Protein AF-A0AAW9NVC6-F1 (afdb_monomer_lite)

Structure (mmCIF, N/CA/C/O backbone):
data_AF-A0AAW9NVC6-F1
#
_entry.id   AF-A0AAW9NVC6-F1
#
loop_
_atom_site.group_PDB
_atom_site.id
_atom_site.type_symbol
_atom_site.label_atom_id
_atom_site.label_alt_id
_atom_site.label_comp_id
_atom_site.label_asym_id
_atom_site.label_entity_id
_atom_site.label_seq_id
_atom_site.pdbx_PDB_ins_code
_atom_site.Cartn_x
_atom_site.Cartn_y
_atom_site.Cartn_z
_atom_site.occupancy
_atom_site.B_iso_or_equiv
_atom_site.auth_seq_id
_atom_site.auth_comp_id
_atom_site.auth_asym_id
_atom_site.auth_atom_id
_atom_site.pdbx_PDB_model_num
ATOM 1 N N . MET A 1 1 ? 15.581 9.164 -3.174 1.00 33.41 1 MET A N 1
ATOM 2 C CA . MET A 1 1 ? 16.050 9.606 -1.847 1.00 33.41 1 MET A CA 1
ATOM 3 C C . MET A 1 1 ? 14.878 9.416 -0.900 1.00 33.41 1 MET A C 1
ATOM 5 O O . MET A 1 1 ? 14.109 10.343 -0.682 1.00 33.41 1 MET A O 1
ATOM 9 N N . GLU A 1 2 ? 14.653 8.183 -0.448 1.00 43.09 2 GLU A N 1
ATOM 10 C CA . GLU A 1 2 ? 13.680 7.925 0.613 1.00 43.09 2 GLU A CA 1
ATOM 11 C C . GLU A 1 2 ? 14.182 8.558 1.919 1.00 43.09 2 GLU A C 1
ATOM 13 O O . GLU A 1 2 ? 15.242 8.218 2.444 1.00 43.09 2 GLU A O 1
ATOM 18 N N . MET A 1 3 ? 13.467 9.558 2.433 1.00 49.44 3 MET A N 1
ATOM 19 C CA . MET A 1 3 ? 13.789 10.134 3.736 1.00 49.44 3 MET A CA 1
ATOM 20 C C . MET A 1 3 ? 13.458 9.115 4.828 1.00 49.44 3 MET A C 1
ATOM 22 O O . MET A 1 3 ? 12.331 9.079 5.296 1.00 49.44 3 MET A O 1
ATOM 26 N N . GLY A 1 4 ? 14.440 8.301 5.222 1.00 50.25 4 GLY A N 1
ATOM 27 C CA . GLY A 1 4 ? 14.703 7.859 6.597 1.00 50.25 4 GLY A CA 1
ATOM 28 C C . GLY A 1 4 ? 13.532 7.454 7.503 1.00 50.25 4 GLY A C 1
ATOM 29 O O . GLY A 1 4 ? 13.655 7.613 8.718 1.00 50.25 4 GLY A O 1
ATOM 30 N N . ILE A 1 5 ? 12.410 6.936 6.993 1.00 58.56 5 ILE A N 1
ATOM 31 C CA . ILE A 1 5 ? 11.414 6.303 7.858 1.00 58.56 5 ILE A CA 1
ATOM 32 C C . ILE A 1 5 ? 12.011 4.960 8.250 1.00 58.56 5 ILE A C 1
ATOM 34 O O . ILE A 1 5 ? 12.084 4.035 7.447 1.00 58.56 5 ILE A O 1
ATOM 38 N N . HIS A 1 6 ? 12.476 4.861 9.495 1.00 60.19 6 HIS A N 1
ATOM 39 C CA . HIS A 1 6 ? 12.956 3.595 10.027 1.00 60.19 6 HIS A CA 1
ATOM 40 C C . HIS A 1 6 ? 11.869 2.536 9.804 1.00 60.19 6 HIS A C 1
ATOM 42 O O . HIS A 1 6 ? 10.718 2.744 10.180 1.00 60.19 6 HIS A O 1
ATOM 48 N N . THR A 1 7 ? 12.240 1.396 9.231 1.00 61.03 7 THR A N 1
ATOM 49 C CA . THR A 1 7 ? 11.349 0.297 8.804 1.00 61.03 7 THR A CA 1
ATOM 50 C C . THR A 1 7 ? 10.312 -0.138 9.854 1.00 61.03 7 THR A C 1
ATOM 52 O O . THR A 1 7 ? 9.197 -0.537 9.532 1.00 61.03 7 THR A O 1
ATOM 55 N N . LYS A 1 8 ? 10.620 0.044 11.145 1.00 65.19 8 LYS A N 1
ATOM 56 C CA . LYS A 1 8 ? 9.714 -0.208 12.280 1.00 65.19 8 LYS A CA 1
ATOM 57 C C . LYS A 1 8 ? 8.545 0.781 12.403 1.00 65.19 8 LYS A C 1
ATOM 59 O O . LYS A 1 8 ? 7.529 0.445 13.002 1.00 65.19 8 LYS A O 1
ATOM 64 N N . LEU A 1 9 ? 8.693 1.997 11.885 1.00 72.88 9 LEU A N 1
ATOM 65 C CA . LEU A 1 9 ? 7.705 3.078 11.954 1.00 72.88 9 LEU A CA 1
ATOM 66 C C . LEU A 1 9 ? 6.811 3.142 10.712 1.00 72.88 9 LEU A C 1
ATOM 68 O O . LEU A 1 9 ? 5.733 3.731 10.784 1.00 72.88 9 LEU A O 1
ATOM 72 N N . ILE A 1 10 ? 7.222 2.499 9.614 1.00 76.12 10 ILE A N 1
ATOM 73 C CA . ILE A 1 10 ? 6.479 2.415 8.350 1.00 76.12 10 ILE A CA 1
ATOM 74 C C . ILE A 1 10 ? 5.010 2.001 8.578 1.00 76.12 10 ILE A C 1
ATOM 76 O O . ILE A 1 10 ? 4.119 2.745 8.164 1.00 76.12 10 ILE A O 1
ATOM 80 N N . PRO A 1 11 ? 4.695 0.912 9.314 1.00 76.81 11 PRO A N 1
ATOM 81 C CA . PRO A 1 11 ? 3.303 0.505 9.513 1.00 76.81 11 PRO A CA 1
ATOM 82 C C . PRO A 1 11 ? 2.473 1.524 10.302 1.00 76.81 11 PRO A C 1
ATOM 84 O O . PRO A 1 11 ? 1.283 1.691 10.043 1.00 76.81 11 PRO A O 1
ATOM 87 N N . THR A 1 12 ? 3.080 2.196 11.282 1.00 83.81 12 THR A N 1
ATOM 88 C CA . THR A 1 12 ? 2.404 3.216 12.098 1.00 83.81 12 THR A CA 1
ATOM 89 C C . THR A 1 12 ? 2.115 4.461 11.269 1.00 83.81 12 THR A C 1
ATOM 91 O O . THR A 1 12 ? 1.012 5.003 11.338 1.00 83.81 12 THR A O 1
ATOM 94 N N . PHE A 1 13 ? 3.081 4.878 10.449 1.00 86.88 13 PHE A N 1
ATOM 95 C C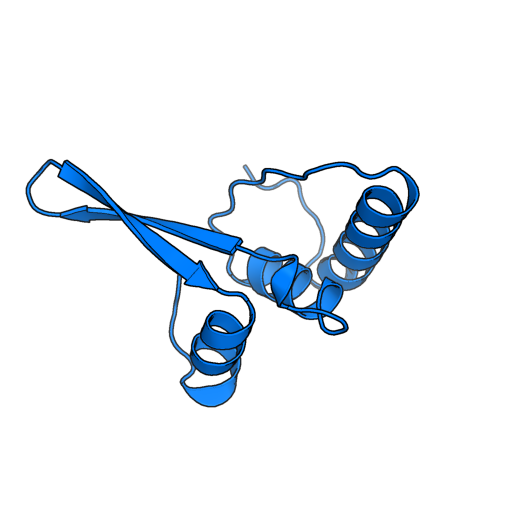A . PHE A 1 13 ? 2.942 6.010 9.544 1.00 86.88 13 PHE A CA 1
ATOM 96 C C . PHE A 1 13 ? 1.829 5.774 8.519 1.00 86.88 13 PHE A C 1
ATOM 98 O O . PHE A 1 13 ? 0.892 6.567 8.455 1.00 86.88 13 PHE A O 1
ATOM 105 N N . PHE A 1 14 ? 1.871 4.657 7.782 1.00 88.69 14 PHE A N 1
ATOM 106 C CA . PHE A 1 14 ? 0.868 4.367 6.753 1.00 88.69 14 PHE A CA 1
ATOM 107 C C . PHE A 1 14 ? -0.534 4.176 7.337 1.00 88.69 14 PHE A C 1
ATOM 109 O O . PHE A 1 14 ? -1.501 4.660 6.758 1.00 88.69 14 PHE A O 1
ATOM 116 N N . ASN A 1 15 ? -0.662 3.577 8.526 1.00 89.00 15 ASN A N 1
ATOM 117 C CA . ASN A 1 15 ? -1.947 3.519 9.227 1.00 89.00 15 ASN A CA 1
ATOM 118 C C . ASN A 1 15 ? -2.496 4.908 9.576 1.00 89.00 15 ASN A C 1
ATOM 120 O O . ASN A 1 15 ? -3.694 5.151 9.432 1.00 89.00 15 ASN A O 1
ATOM 124 N N . GLY A 1 16 ? -1.646 5.813 10.067 1.00 90.75 16 GLY A N 1
ATOM 125 C CA . GLY A 1 16 ? -2.042 7.195 10.339 1.00 90.75 16 GLY A CA 1
ATOM 126 C C . GLY A 1 16 ? -2.462 7.921 9.062 1.00 90.75 16 GLY A C 1
ATOM 127 O O . GLY A 1 16 ? -3.519 8.546 9.026 1.00 90.75 16 GLY A O 1
ATOM 128 N N . LEU A 1 17 ? -1.672 7.764 8.001 1.00 90.69 17 LEU A N 1
ATOM 129 C CA . LEU A 1 17 ? -1.916 8.373 6.700 1.00 90.69 17 LEU A CA 1
ATOM 130 C C . LEU A 1 17 ? -3.251 7.918 6.096 1.00 90.69 17 LEU A C 1
ATOM 132 O O . LEU A 1 17 ? -4.083 8.760 5.774 1.00 90.69 17 LEU A O 1
ATOM 136 N N . VAL A 1 18 ? -3.504 6.605 6.028 1.00 91.38 18 VAL A N 1
ATOM 137 C CA . VAL A 1 18 ? -4.765 6.049 5.501 1.00 91.38 18 VAL A CA 1
ATOM 138 C C . VAL A 1 18 ? -5.965 6.516 6.326 1.00 91.38 18 VAL A C 1
ATOM 140 O O . VAL A 1 18 ? -6.996 6.875 5.762 1.00 91.38 18 VAL A O 1
ATOM 143 N N . LYS A 1 19 ? -5.843 6.586 7.659 1.00 92.38 19 LYS A N 1
ATOM 144 C CA . LYS A 1 19 ? -6.919 7.113 8.516 1.00 92.38 19 LYS A CA 1
ATOM 145 C C . LYS A 1 19 ? -7.267 8.560 8.183 1.00 92.38 19 LYS A C 1
ATOM 147 O O . LYS A 1 19 ? -8.447 8.872 8.067 1.00 92.38 19 LYS A O 1
ATOM 152 N N . VAL A 1 20 ? -6.263 9.422 8.020 1.00 94.25 20 VAL A N 1
ATOM 153 C CA . VAL A 1 20 ? -6.472 10.822 7.622 1.00 94.25 20 VAL A CA 1
ATOM 154 C C . VAL A 1 20 ? -7.108 10.879 6.234 1.00 94.25 20 VAL A C 1
ATOM 156 O O . VAL A 1 20 ? -8.103 11.578 6.055 1.00 94.25 20 VAL A O 1
ATOM 159 N N . CYS A 1 21 ? -6.610 10.098 5.273 1.00 93.75 21 CYS A N 1
ATOM 160 C CA . CYS A 1 21 ? -7.188 10.049 3.932 1.00 93.75 21 CYS A CA 1
ATOM 161 C C . CYS A 1 21 ? -8.671 9.663 3.954 1.00 93.75 21 CYS A C 1
ATOM 163 O O . CYS A 1 21 ? -9.488 10.353 3.350 1.00 93.75 21 CYS A O 1
ATOM 165 N N . ASN A 1 22 ? -9.033 8.637 4.724 1.00 92.12 22 ASN A N 1
ATOM 166 C CA . ASN A 1 22 ? -10.417 8.187 4.850 1.00 92.12 22 ASN A CA 1
ATOM 167 C C . ASN A 1 22 ? -11.297 9.198 5.598 1.00 92.12 22 ASN A C 1
ATOM 169 O O . ASN A 1 22 ? -12.435 9.430 5.203 1.00 92.12 22 ASN A O 1
ATOM 173 N N . GLN A 1 23 ? -10.776 9.837 6.649 1.00 95.81 23 GLN A N 1
ATOM 174 C CA . GLN A 1 23 ? -11.521 10.833 7.424 1.00 95.81 23 GLN A CA 1
ATOM 175 C C . GLN A 1 23 ? -11.855 12.087 6.604 1.00 95.81 23 GLN A C 1
ATOM 177 O O . GLN A 1 23 ? -12.928 12.661 6.776 1.00 95.81 23 GLN A O 1
ATOM 182 N N . TYR A 1 24 ? -10.943 12.513 5.730 1.00 96.31 24 TYR A N 1
ATOM 183 C CA . TYR A 1 24 ? -11.081 13.745 4.950 1.00 96.31 24 TYR A CA 1
ATOM 184 C C . TYR A 1 24 ? -11.424 13.504 3.472 1.00 96.31 24 TYR A C 1
ATOM 186 O O . TYR A 1 24 ? -11.423 14.454 2.693 1.00 96.31 24 TYR A O 1
ATOM 194 N N . ASN A 1 25 ? -11.734 12.260 3.085 1.00 93.31 25 ASN A N 1
ATOM 195 C CA . ASN A 1 25 ? -12.040 11.861 1.707 1.00 93.31 25 ASN A CA 1
ATOM 196 C C . ASN A 1 25 ? -10.953 12.294 0.696 1.00 93.31 25 ASN A C 1
ATOM 198 O O . ASN A 1 25 ? -11.237 12.874 -0.352 1.00 93.31 25 ASN A O 1
ATOM 202 N N . ILE A 1 26 ? -9.688 12.050 1.046 1.00 94.94 26 ILE A N 1
ATOM 203 C CA . ILE A 1 26 ? -8.517 12.411 0.240 1.00 94.94 26 ILE A CA 1
ATOM 204 C C . ILE A 1 26 ? -8.062 11.199 -0.572 1.00 94.94 26 ILE A C 1
ATOM 206 O O . ILE A 1 26 ? -7.802 10.134 -0.015 1.00 94.94 26 ILE A O 1
ATOM 210 N N . GLN A 1 27 ? -7.856 11.395 -1.876 1.00 93.62 27 GLN A N 1
ATOM 211 C CA . GLN A 1 27 ? -7.187 10.418 -2.731 1.00 93.62 27 GLN A CA 1
ATOM 212 C C . GLN A 1 27 ? -5.665 10.611 -2.674 1.00 93.62 27 GLN A C 1
ATOM 214 O O . GLN A 1 27 ? -5.146 11.657 -3.065 1.00 93.62 27 GLN A O 1
ATOM 219 N N . LEU A 1 28 ? -4.945 9.597 -2.188 1.00 90.56 28 LEU A N 1
ATOM 220 C CA . LEU A 1 28 ? -3.485 9.598 -2.118 1.00 90.56 28 LEU A CA 1
ATOM 221 C C . LEU A 1 28 ? -2.885 8.966 -3.377 1.00 90.56 28 LEU A C 1
ATOM 223 O O . LEU A 1 28 ? -3.162 7.811 -3.690 1.00 90.56 28 LEU A O 1
ATOM 227 N N . PHE A 1 29 ? -1.994 9.700 -4.039 1.00 91.12 29 PHE A N 1
ATOM 228 C CA . PHE A 1 29 ? -1.108 9.160 -5.066 1.00 91.12 29 PHE A CA 1
ATOM 229 C C . PHE A 1 29 ? 0.322 9.184 -4.539 1.00 91.12 29 PHE A C 1
ATOM 231 O O . PHE A 1 29 ? 0.811 10.229 -4.112 1.00 91.12 29 PHE A O 1
ATOM 238 N N . ALA A 1 30 ? 0.988 8.035 -4.570 1.00 87.69 30 ALA A N 1
ATOM 239 C CA . ALA A 1 30 ? 2.363 7.892 -4.121 1.00 87.69 30 ALA A CA 1
ATOM 240 C C . ALA A 1 30 ? 3.148 7.036 -5.115 1.00 87.69 30 ALA A C 1
ATOM 242 O O . ALA A 1 30 ? 2.612 6.107 -5.718 1.00 87.69 30 ALA A O 1
ATOM 243 N N . THR A 1 31 ? 4.428 7.353 -5.273 1.00 86.62 31 THR A N 1
ATOM 244 C CA . THR A 1 31 ? 5.378 6.551 -6.043 1.00 86.62 31 THR A CA 1
ATOM 245 C C . THR A 1 31 ? 6.425 6.013 -5.090 1.00 86.62 31 THR A C 1
ATOM 247 O O . THR A 1 31 ? 7.032 6.787 -4.350 1.00 86.62 31 THR A O 1
ATOM 250 N N . THR A 1 32 ? 6.658 4.710 -5.132 1.00 84.50 32 THR A N 1
ATOM 251 C CA . THR A 1 32 ? 7.658 4.038 -4.309 1.00 84.50 32 THR A CA 1
ATOM 252 C C . THR A 1 32 ? 8.460 3.067 -5.170 1.00 84.50 32 THR A C 1
ATOM 254 O O . THR A 1 32 ? 7.970 2.565 -6.181 1.00 84.50 32 THR A O 1
ATOM 257 N N . HIS A 1 33 ? 9.706 2.842 -4.769 1.00 81.44 33 HIS A N 1
ATOM 258 C CA . HIS A 1 33 ? 10.547 1.746 -5.248 1.00 81.44 33 HIS A CA 1
ATOM 259 C C . HIS A 1 33 ? 10.884 0.761 -4.113 1.00 81.44 33 HIS A C 1
ATOM 261 O O . HIS A 1 33 ? 11.606 -0.206 -4.339 1.00 81.44 33 HIS A 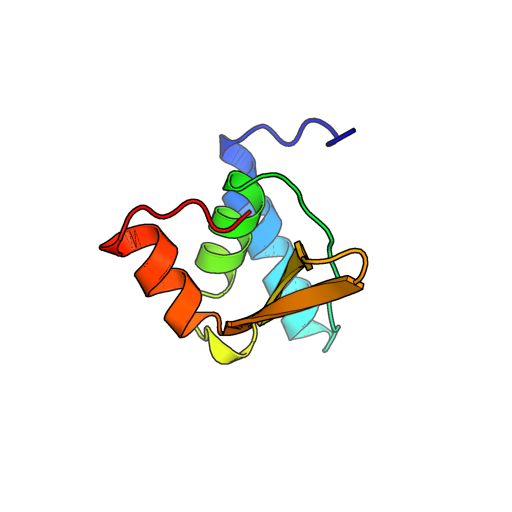O 1
ATOM 267 N N . SER A 1 34 ? 10.377 1.013 -2.900 1.00 82.50 34 SER A N 1
ATOM 268 C CA . SER A 1 34 ? 10.571 0.170 -1.731 1.00 82.50 34 SER A CA 1
ATOM 269 C C . SER A 1 34 ? 9.372 -0.740 -1.542 1.00 82.50 34 SER A C 1
ATOM 271 O O . SER A 1 34 ? 8.226 -0.315 -1.364 1.00 82.50 34 SER A O 1
ATOM 273 N N . LEU A 1 35 ? 9.668 -2.028 -1.492 1.00 80.81 35 LEU A N 1
ATOM 274 C CA . LEU A 1 35 ? 8.677 -3.030 -1.156 1.00 80.81 35 LEU A CA 1
ATOM 275 C C . LEU A 1 35 ? 8.164 -2.877 0.282 1.00 80.81 35 LEU A C 1
ATOM 277 O O . LEU A 1 35 ? 7.014 -3.209 0.546 1.00 80.81 35 LEU A O 1
ATOM 281 N N . GLU A 1 36 ? 8.967 -2.326 1.196 1.00 80.81 36 GLU A N 1
ATOM 282 C CA . GLU A 1 36 ? 8.563 -2.123 2.593 1.00 80.81 36 GLU A CA 1
ATOM 283 C C . GLU A 1 36 ? 7.451 -1.074 2.719 1.00 80.81 36 GLU A C 1
ATOM 285 O O . GLU A 1 36 ? 6.550 -1.199 3.550 1.00 80.81 36 GLU A O 1
ATOM 290 N N . GLU A 1 37 ? 7.480 -0.046 1.870 1.00 84.06 37 GLU A N 1
ATOM 291 C CA . GLU A 1 37 ? 6.440 0.983 1.806 1.00 84.06 37 GLU A CA 1
ATOM 292 C C . GLU A 1 37 ? 5.140 0.409 1.230 1.00 84.06 37 GLU A C 1
ATOM 294 O O . GLU A 1 37 ? 4.055 0.673 1.754 1.00 84.06 37 GLU A O 1
ATOM 299 N N . LEU A 1 38 ? 5.253 -0.446 0.209 1.00 86.25 38 LEU A N 1
ATOM 300 C CA . LEU A 1 38 ? 4.125 -1.182 -0.359 1.00 86.25 38 LEU A CA 1
ATOM 301 C C . LEU A 1 38 ? 3.507 -2.150 0.663 1.00 86.25 38 LEU A C 1
ATOM 303 O O . LEU A 1 38 ? 2.285 -2.172 0.813 1.00 86.25 38 LEU A O 1
ATOM 307 N N . ASP A 1 39 ? 4.329 -2.879 1.422 1.00 85.00 39 ASP A N 1
ATOM 308 C CA . ASP A 1 39 ? 3.887 -3.744 2.522 1.00 85.00 39 ASP A CA 1
ATOM 309 C C . ASP A 1 39 ? 3.195 -2.924 3.630 1.00 85.00 39 ASP A C 1
ATOM 311 O O . ASP A 1 39 ? 2.159 -3.324 4.168 1.00 85.00 39 ASP A O 1
ATOM 315 N N . GLY A 1 40 ? 3.722 -1.734 3.939 1.00 87.56 40 GLY A N 1
ATOM 316 C CA . GLY A 1 40 ? 3.120 -0.780 4.870 1.00 87.56 40 GLY A CA 1
ATOM 317 C C . GLY A 1 40 ? 1.736 -0.294 4.427 1.00 87.56 40 GLY A C 1
ATOM 318 O O . GLY A 1 40 ? 0.801 -0.301 5.232 1.00 87.56 40 GLY A O 1
ATOM 319 N N . MET A 1 41 ? 1.583 0.083 3.154 1.00 88.94 41 MET A N 1
ATOM 320 C CA . MET A 1 41 ? 0.298 0.492 2.571 1.00 88.94 41 MET A CA 1
ATOM 321 C C . MET A 1 41 ? -0.710 -0.657 2.516 1.00 88.94 41 MET A C 1
ATOM 323 O O . MET A 1 41 ? -1.879 -0.477 2.863 1.00 88.94 41 MET A O 1
ATOM 327 N N . LEU A 1 42 ? -0.265 -1.845 2.111 1.00 88.94 42 LEU A N 1
ATOM 328 C CA . LEU A 1 42 ? -1.107 -3.033 2.045 1.00 88.94 42 LEU A CA 1
ATOM 329 C C . LEU A 1 42 ? -1.626 -3.411 3.437 1.00 88.94 42 LEU A C 1
ATOM 331 O O . LEU A 1 42 ? -2.811 -3.687 3.606 1.00 88.94 42 LEU A O 1
ATOM 335 N N . LYS A 1 43 ? -0.770 -3.342 4.460 1.00 88.31 43 LYS A N 1
ATOM 336 C CA . LYS A 1 43 ? -1.189 -3.543 5.849 1.00 88.31 43 LYS A CA 1
ATOM 337 C C . LYS A 1 43 ? -2.152 -2.452 6.321 1.00 88.31 43 LYS A C 1
ATOM 339 O O . LYS A 1 43 ? -3.169 -2.762 6.924 1.00 88.31 43 LYS A O 1
ATOM 344 N N . ALA A 1 44 ? -1.879 -1.184 6.020 1.00 89.62 44 ALA A N 1
ATOM 345 C CA . ALA A 1 44 ? -2.748 -0.078 6.429 1.00 89.62 44 ALA A CA 1
ATOM 346 C C . ALA A 1 44 ? -4.151 -0.119 5.790 1.00 89.62 44 ALA A C 1
ATOM 348 O O . ALA A 1 44 ? -5.097 0.455 6.330 1.00 89.62 44 ALA A O 1
ATOM 349 N N . THR A 1 45 ? -4.291 -0.820 4.664 1.00 90.25 45 THR A N 1
ATOM 350 C CA . THR A 1 45 ? -5.552 -1.015 3.935 1.00 90.25 45 THR A CA 1
ATOM 351 C C . THR A 1 45 ? -6.178 -2.395 4.167 1.00 90.25 45 THR A C 1
ATOM 353 O O . THR A 1 45 ? -7.160 -2.732 3.516 1.00 90.25 45 THR A O 1
ATOM 356 N N . GLU A 1 46 ? -5.695 -3.174 5.146 1.00 88.69 46 GLU A N 1
ATOM 357 C CA . GLU A 1 46 ? -6.142 -4.557 5.410 1.00 88.69 46 GLU A CA 1
ATOM 358 C C . GLU A 1 46 ? -7.653 -4.721 5.633 1.00 88.69 46 GLU A C 1
ATOM 360 O O . GLU A 1 46 ? -8.208 -5.792 5.403 1.00 88.69 46 GLU A O 1
ATOM 365 N N . ARG A 1 47 ? -8.324 -3.655 6.083 1.00 87.75 47 ARG A N 1
ATOM 366 C CA . ARG A 1 47 ? -9.772 -3.648 6.332 1.00 87.75 47 ARG A CA 1
ATOM 367 C C . ARG A 1 47 ? -10.602 -3.588 5.054 1.00 87.75 47 ARG A C 1
ATOM 369 O O . ARG A 1 47 ? -11.750 -4.012 5.079 1.00 87.75 47 ARG A O 1
ATOM 376 N N . ASP A 1 48 ? -10.041 -3.027 3.989 1.00 89.75 48 ASP A N 1
ATOM 377 C CA . ASP A 1 48 ? -10.682 -2.917 2.685 1.00 89.75 48 ASP A CA 1
ATOM 378 C C . ASP A 1 48 ? -9.606 -2.746 1.607 1.00 89.75 48 ASP A C 1
ATOM 380 O O . ASP A 1 48 ? -9.093 -1.653 1.385 1.00 89.75 48 ASP A O 1
ATOM 384 N N . TYR A 1 49 ? -9.231 -3.827 0.930 1.00 89.38 49 TYR A N 1
ATOM 385 C CA . TYR A 1 49 ? -8.198 -3.761 -0.107 1.00 89.38 49 TYR A CA 1
ATOM 386 C C . TYR A 1 49 ? -8.667 -3.064 -1.391 1.00 89.38 49 TYR A C 1
ATOM 388 O O . TYR A 1 49 ? -7.835 -2.747 -2.242 1.00 89.38 49 TYR A O 1
ATOM 396 N N . SER A 1 50 ? -9.973 -2.815 -1.542 1.00 88.94 50 SER A N 1
ATOM 397 C CA . SER A 1 50 ? -10.530 -2.130 -2.712 1.00 88.94 50 SER A CA 1
ATOM 398 C C . SER A 1 50 ? -10.087 -0.664 -2.791 1.00 88.94 50 SER A C 1
ATOM 400 O O . SER A 1 50 ? -9.953 -0.117 -3.885 1.00 88.94 50 SER A O 1
ATOM 402 N N . GLN A 1 51 ? -9.743 -0.061 -1.646 1.00 89.50 51 GLN A N 1
ATOM 403 C CA . GLN A 1 51 ? -9.182 1.289 -1.563 1.00 89.50 51 GLN A CA 1
ATOM 404 C C . GLN A 1 51 ? -7.730 1.400 -2.078 1.00 89.50 51 GLN A C 1
ATOM 406 O O . GLN A 1 51 ? -7.195 2.506 -2.161 1.00 89.50 51 GLN A O 1
ATOM 411 N N . LEU A 1 52 ? -7.072 0.280 -2.413 1.00 91.38 52 LEU A N 1
ATOM 412 C CA . LEU A 1 52 ? -5.682 0.244 -2.869 1.00 91.38 52 LEU A CA 1
ATOM 413 C C . LEU A 1 52 ? -5.569 -0.249 -4.317 1.00 91.38 52 LEU A C 1
ATOM 415 O O . LEU A 1 52 ? -5.974 -1.360 -4.662 1.00 91.38 52 LEU A O 1
ATOM 419 N N . SER A 1 53 ? -4.930 0.563 -5.157 1.00 91.31 53 SER A N 1
ATOM 420 C CA . SER A 1 53 ? -4.534 0.206 -6.523 1.00 91.31 53 SER A CA 1
ATOM 421 C C . SER A 1 53 ? -3.047 0.479 -6.710 1.00 91.31 53 SER A C 1
ATOM 423 O O . SER A 1 53 ? -2.572 1.566 -6.382 1.00 91.31 53 SER A O 1
ATOM 425 N N . VAL A 1 54 ? -2.311 -0.496 -7.243 1.00 90.56 54 VAL A N 1
ATOM 426 C CA . VAL A 1 54 ? -0.863 -0.395 -7.464 1.00 90.56 54 VAL A CA 1
ATOM 427 C C . VAL A 1 54 ? -0.551 -0.564 -8.940 1.00 90.56 54 VAL A C 1
ATOM 429 O O . VAL A 1 54 ? -1.041 -1.479 -9.598 1.00 90.56 54 VAL A O 1
ATOM 432 N N . TYR A 1 55 ? 0.302 0.314 -9.456 1.00 88.50 55 TYR A N 1
ATOM 433 C CA . TYR A 1 55 ? 0.756 0.282 -10.837 1.00 88.50 55 TYR A CA 1
ATOM 434 C C . TYR A 1 55 ? 2.268 0.112 -10.849 1.00 88.50 55 TYR A C 1
ATOM 436 O O . TYR A 1 55 ? 2.994 1.006 -10.418 1.00 88.50 55 TYR A O 1
ATOM 444 N N . ARG A 1 56 ? 2.745 -1.024 -11.362 1.00 85.81 56 ARG A N 1
ATOM 445 C CA . ARG A 1 56 ? 4.168 -1.201 -11.654 1.00 85.81 56 ARG A CA 1
ATOM 446 C C . ARG A 1 56 ? 4.452 -0.645 -13.038 1.00 85.81 56 ARG A C 1
ATOM 448 O O . ARG A 1 56 ? 3.822 -1.044 -14.017 1.00 85.81 56 ARG A O 1
ATOM 455 N N . LEU A 1 57 ? 5.393 0.286 -13.116 1.00 82.81 57 LEU A N 1
ATOM 456 C CA . LEU A 1 57 ? 5.840 0.851 -14.380 1.00 82.81 57 LEU A CA 1
ATOM 457 C C . LEU A 1 57 ? 6.952 -0.033 -14.943 1.00 82.81 57 LEU A C 1
ATOM 459 O O . LEU A 1 57 ? 8.094 0.054 -14.505 1.00 82.81 57 LEU A O 1
ATOM 463 N N . GLU A 1 58 ? 6.617 -0.881 -15.912 1.00 77.56 58 GLU A N 1
ATOM 464 C CA . GLU A 1 58 ? 7.595 -1.703 -16.628 1.00 77.56 58 GLU A CA 1
ATOM 465 C C . GLU A 1 58 ? 7.871 -1.087 -18.002 1.00 77.56 58 GLU A C 1
ATOM 467 O O . GLU A 1 58 ? 6.969 -0.575 -18.674 1.00 77.56 58 GLU A O 1
ATOM 472 N N . THR A 1 59 ? 9.132 -1.130 -18.431 1.00 69.44 59 THR A N 1
ATOM 473 C CA . THR A 1 59 ? 9.493 -0.780 -19.808 1.00 69.44 59 THR A CA 1
ATOM 474 C C . THR A 1 59 ? 9.596 -2.078 -20.595 1.00 69.44 59 THR A C 1
ATOM 476 O O . THR A 1 59 ? 10.500 -2.872 -20.350 1.00 69.44 59 THR A O 1
ATOM 479 N N . ALA A 1 60 ? 8.665 -2.309 -21.518 1.00 60.94 60 ALA A N 1
ATOM 480 C CA . ALA A 1 60 ? 8.682 -3.459 -22.417 1.00 60.94 60 ALA A CA 1
ATOM 481 C C . ALA A 1 60 ? 8.665 -2.952 -23.865 1.00 60.94 60 ALA A C 1
ATOM 483 O O . ALA A 1 60 ? 7.765 -2.205 -24.245 1.00 60.94 60 ALA A O 1
ATOM 484 N N . ASN A 1 61 ? 9.656 -3.350 -24.670 1.00 62.59 61 ASN A N 1
ATOM 485 C CA . ASN A 1 61 ? 9.813 -2.936 -26.074 1.00 62.59 61 ASN A CA 1
ATOM 486 C C . ASN A 1 61 ? 9.764 -1.408 -26.288 1.00 62.59 61 ASN A C 1
ATOM 488 O O . ASN A 1 61 ? 8.976 -0.925 -27.099 1.00 62.59 61 ASN A O 1
ATOM 492 N N . ASP A 1 62 ? 10.572 -0.646 -25.541 1.00 64.81 62 ASP A N 1
ATOM 493 C CA . ASP A 1 62 ? 10.652 0.829 -25.619 1.00 64.81 62 ASP A CA 1
ATOM 494 C C . ASP A 1 62 ? 9.343 1.579 -25.279 1.00 64.81 62 ASP A C 1
ATOM 496 O O . ASP A 1 62 ? 9.266 2.804 -25.349 1.00 64.81 62 ASP A O 1
ATOM 500 N N . GLN A 1 63 ? 8.305 0.857 -24.841 1.00 62.62 63 GLN A N 1
ATOM 501 C CA . GLN A 1 63 ? 7.024 1.412 -24.421 1.00 62.62 63 GLN A CA 1
ATOM 502 C C . GLN A 1 63 ? 6.824 1.181 -22.921 1.00 62.62 63 GLN A C 1
ATOM 504 O O . GLN A 1 63 ? 6.992 0.074 -22.403 1.00 62.62 63 GLN A O 1
ATOM 509 N N . LYS A 1 64 ? 6.453 2.244 -22.198 1.00 67.38 64 LYS A N 1
ATOM 510 C CA . LYS A 1 64 ? 6.075 2.153 -20.782 1.00 67.38 64 LYS A CA 1
ATOM 511 C C . LYS A 1 64 ? 4.677 1.551 -20.695 1.00 67.38 64 LYS A C 1
ATOM 513 O O . LYS A 1 64 ? 3.699 2.245 -20.966 1.00 67.38 64 LYS A O 1
ATOM 518 N N . GLN A 1 65 ? 4.582 0.275 -20.331 1.00 73.94 65 GLN A N 1
ATOM 519 C CA . GLN A 1 65 ? 3.300 -0.393 -20.120 1.00 73.94 65 GLN A CA 1
ATOM 520 C C . GLN A 1 65 ? 3.072 -0.580 -18.616 1.00 73.94 65 GLN A C 1
ATOM 522 O O . GLN A 1 65 ? 3.820 -1.318 -17.971 1.00 73.94 65 GLN A O 1
ATOM 527 N N . PRO A 1 66 ? 2.073 0.098 -18.023 1.00 80.44 66 PRO A N 1
ATOM 528 C CA . PRO A 1 66 ? 1.783 -0.057 -16.609 1.00 80.44 66 PRO A CA 1
ATOM 529 C C . PRO A 1 66 ? 1.099 -1.403 -16.359 1.00 80.44 66 PRO A C 1
ATOM 531 O O . PRO A 1 66 ? 0.073 -1.722 -16.963 1.00 80.44 66 PRO A O 1
ATOM 534 N N . LYS A 1 67 ? 1.630 -2.177 -15.415 1.00 84.38 67 LYS A N 1
ATOM 535 C CA . LYS A 1 67 ? 0.978 -3.381 -14.907 1.00 84.38 67 LYS A CA 1
ATOM 536 C C . LYS A 1 67 ? 0.165 -3.028 -13.670 1.00 84.38 67 LYS A C 1
ATOM 538 O O . LYS A 1 67 ? 0.718 -2.591 -12.663 1.00 84.38 67 LYS A O 1
ATOM 543 N N . HIS A 1 68 ? -1.149 -3.205 -13.758 1.00 87.88 68 HIS A N 1
ATOM 544 C CA . HIS A 1 68 ? -2.077 -2.886 -12.677 1.00 87.88 68 HIS A CA 1
ATOM 545 C C . HIS A 1 68 ? -2.315 -4.088 -11.751 1.00 87.88 68 HIS A C 1
ATOM 547 O O . HIS A 1 68 ? -2.583 -5.205 -12.204 1.00 87.88 68 HIS A O 1
ATOM 553 N N . PHE A 1 69 ? -2.265 -3.831 -10.447 1.00 87.25 69 PHE A N 1
ATOM 554 C CA . PHE A 1 69 ? -2.542 -4.771 -9.373 1.00 87.25 69 PHE A CA 1
ATOM 555 C C . PHE A 1 69 ? -3.591 -4.184 -8.423 1.00 87.25 69 PHE A C 1
ATOM 557 O O . PHE A 1 69 ? -3.390 -3.123 -7.834 1.00 87.25 69 PHE A O 1
ATOM 564 N N . LEU A 1 70 ? -4.695 -4.911 -8.243 1.00 87.19 70 LEU A N 1
ATOM 565 C CA . LEU A 1 70 ? -5.669 -4.643 -7.183 1.00 87.19 70 LEU A CA 1
ATOM 566 C C . LEU A 1 70 ? -5.091 -5.067 -5.828 1.00 87.19 70 LEU A C 1
ATOM 568 O O . LEU A 1 70 ? -4.358 -6.059 -5.777 1.00 87.19 70 LEU A O 1
ATOM 572 N N . GLY A 1 71 ? -5.460 -4.384 -4.741 1.00 83.81 71 GLY A N 1
ATOM 573 C CA . GLY A 1 71 ? -4.967 -4.691 -3.392 1.00 83.81 71 GLY A CA 1
ATOM 574 C C . GLY A 1 71 ? -5.134 -6.162 -2.985 1.00 83.81 71 GLY A C 1
ATOM 575 O O . GLY A 1 71 ? -4.205 -6.766 -2.45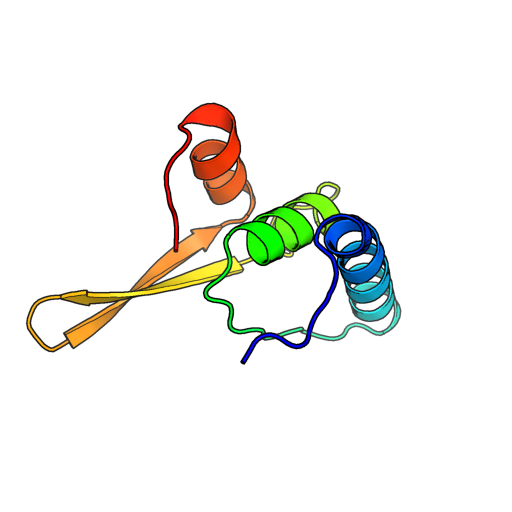3 1.00 83.81 71 GLY A O 1
ATOM 576 N N . GLU A 1 72 ? -6.264 -6.789 -3.327 1.00 83.38 72 GLU A N 1
ATOM 577 C CA . GLU A 1 72 ? -6.510 -8.213 -3.043 1.00 83.38 72 GLU A CA 1
ATOM 578 C C . GLU A 1 72 ? -5.519 -9.127 -3.772 1.00 83.38 72 GLU A C 1
ATOM 580 O O . GLU A 1 72 ? -4.941 -10.040 -3.186 1.00 83.38 72 GLU A O 1
ATOM 585 N N . LYS A 1 73 ? -5.269 -8.851 -5.056 1.00 83.25 73 LYS A N 1
ATOM 586 C CA . LYS A 1 73 ? -4.314 -9.614 -5.866 1.00 83.25 73 LYS A CA 1
ATOM 587 C C . LYS A 1 73 ? -2.880 -9.370 -5.400 1.00 83.25 73 LYS A C 1
ATOM 589 O O . LYS A 1 73 ? -2.063 -10.286 -5.425 1.00 83.25 73 LYS A O 1
ATOM 594 N N . LEU A 1 74 ? -2.582 -8.150 -4.961 1.00 82.44 74 LEU A N 1
ATOM 595 C CA . LEU A 1 74 ? -1.284 -7.775 -4.419 1.00 82.44 74 LEU A CA 1
ATOM 596 C C . LEU A 1 74 ? -0.977 -8.536 -3.125 1.00 82.44 74 LEU A C 1
ATOM 598 O O . LEU A 1 74 ? 0.135 -9.032 -2.976 1.00 82.44 74 LEU A O 1
ATOM 602 N N . LYS A 1 75 ? -1.971 -8.718 -2.245 1.00 81.00 75 LYS A N 1
ATOM 603 C CA . LYS A 1 75 ? -1.851 -9.554 -1.043 1.00 81.00 75 LYS A CA 1
ATOM 604 C C . LYS A 1 75 ? -1.415 -10.978 -1.379 1.00 81.00 75 LYS A C 1
ATOM 606 O O . LYS A 1 75 ? -0.461 -11.468 -0.783 1.00 81.00 75 LYS A O 1
ATOM 611 N N . VAL A 1 76 ? -2.076 -11.613 -2.347 1.00 78.12 76 VAL A N 1
ATOM 612 C CA . VAL A 1 76 ? -1.744 -12.980 -2.785 1.00 78.12 76 VAL A CA 1
ATOM 613 C C . VAL A 1 76 ? -0.319 -13.029 -3.345 1.00 78.12 76 VAL A C 1
ATOM 615 O O . VAL A 1 76 ? 0.497 -13.853 -2.940 1.00 78.12 76 VAL A O 1
ATOM 618 N N . LEU A 1 77 ? 0.020 -12.101 -4.245 1.00 76.06 77 LEU A N 1
ATOM 619 C CA . LEU A 1 77 ? 1.345 -12.047 -4.871 1.00 76.06 77 LEU A CA 1
ATOM 620 C C . LEU A 1 77 ? 2.467 -11.847 -3.847 1.00 76.06 77 LEU A C 1
ATOM 622 O O . LEU A 1 77 ? 3.523 -12.469 -3.962 1.00 76.06 77 LEU A O 1
ATOM 626 N N . ARG A 1 78 ? 2.230 -11.001 -2.843 1.00 74.81 78 ARG A N 1
ATOM 627 C CA . ARG A 1 78 ? 3.246 -10.601 -1.875 1.00 74.81 78 ARG A CA 1
ATOM 628 C C . ARG A 1 78 ? 3.386 -11.578 -0.712 1.00 74.81 78 ARG A C 1
ATOM 630 O O . ARG A 1 78 ? 4.501 -11.969 -0.388 1.00 74.81 78 ARG A O 1
ATOM 637 N N . TYR A 1 79 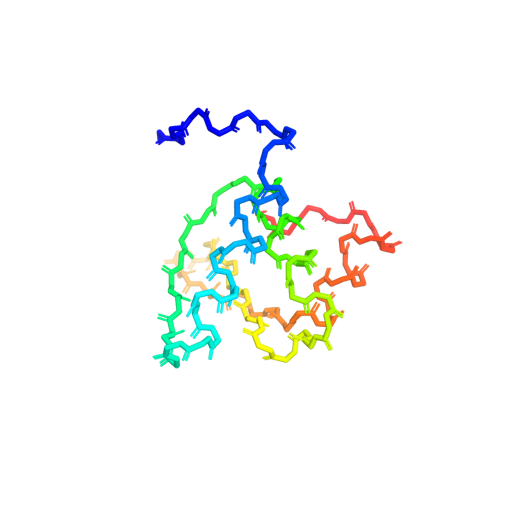? 2.274 -11.993 -0.107 1.00 67.88 79 TYR A N 1
ATOM 638 C CA . TYR A 1 79 ? 2.292 -12.831 1.096 1.00 67.88 79 TYR A CA 1
ATOM 639 C C . TYR A 1 79 ? 2.205 -14.330 0.813 1.00 67.88 79 TYR A C 1
ATOM 641 O O . TYR A 1 79 ? 2.711 -15.108 1.616 1.00 67.88 79 TYR A O 1
ATOM 649 N N . GLU A 1 80 ? 1.591 -14.751 -0.296 1.00 61.84 80 GLU A N 1
ATOM 650 C CA . GLU A 1 80 ? 1.399 -16.181 -0.593 1.00 61.84 80 GLU A CA 1
ATOM 651 C C . GLU A 1 80 ? 2.397 -16.702 -1.628 1.00 61.84 80 GLU A C 1
ATOM 653 O O . GLU A 1 80 ? 2.821 -17.852 -1.552 1.00 61.84 80 GLU A O 1
ATOM 658 N N . LEU A 1 81 ? 2.810 -15.856 -2.576 1.00 65.12 81 LEU A N 1
ATOM 659 C CA . LEU A 1 81 ? 3.726 -16.243 -3.655 1.00 65.12 81 LEU A CA 1
ATOM 660 C C . LEU A 1 81 ? 5.152 -15.708 -3.474 1.00 65.12 81 LEU A C 1
ATOM 662 O O . LEU A 1 81 ? 6.037 -16.098 -4.235 1.00 65.12 81 LEU A O 1
ATOM 666 N N . GLY A 1 82 ? 5.379 -14.825 -2.494 1.00 60.78 82 GLY A N 1
ATOM 667 C CA . GLY A 1 82 ? 6.690 -14.234 -2.213 1.00 60.78 82 GLY A CA 1
ATOM 668 C C . GLY A 1 82 ? 7.292 -13.473 -3.399 1.00 60.78 82 GLY A C 1
ATOM 669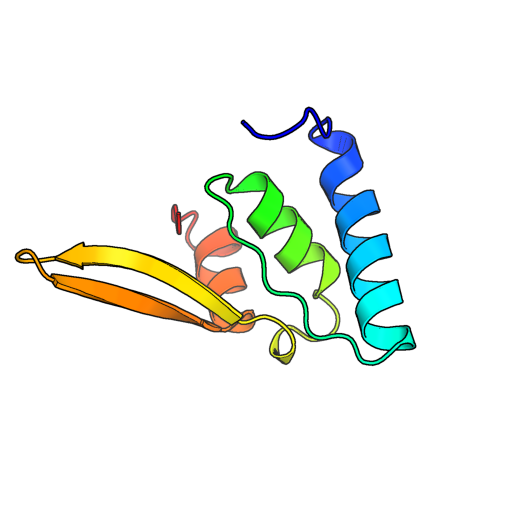 O O . GLY A 1 82 ? 8.511 -13.388 -3.505 1.00 60.78 82 GLY A O 1
ATOM 670 N N . GLN A 1 83 ? 6.464 -12.970 -4.323 1.00 60.78 83 GLN A N 1
ATOM 671 C CA . GLN A 1 83 ? 6.954 -12.291 -5.520 1.00 60.78 83 GLN A CA 1
ATOM 672 C C . GLN A 1 83 ? 7.371 -10.846 -5.230 1.00 60.78 83 GLN A C 1
ATOM 674 O O . GLN A 1 83 ? 6.700 -10.100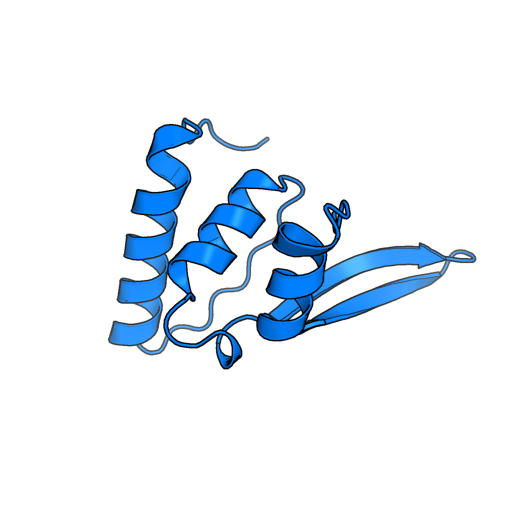 -4.505 1.00 60.78 83 GLN A O 1
ATOM 679 N N . ASP A 1 84 ? 8.456 -10.429 -5.880 1.00 59.47 84 ASP A N 1
ATOM 680 C CA . ASP A 1 84 ? 8.853 -9.030 -5.975 1.00 59.47 84 ASP A CA 1
ATOM 681 C C . ASP A 1 84 ? 7.996 -8.317 -7.029 1.00 59.47 84 ASP A C 1
ATOM 683 O O . ASP A 1 84 ? 8.007 -8.634 -8.223 1.00 59.47 84 ASP A O 1
ATOM 687 N N . VAL A 1 85 ? 7.168 -7.388 -6.543 1.00 59.16 85 VAL A N 1
ATOM 688 C CA . VAL A 1 85 ? 6.160 -6.656 -7.333 1.00 59.16 85 VAL A CA 1
ATOM 689 C C . VAL A 1 85 ? 6.588 -5.208 -7.611 1.00 59.16 85 VAL A C 1
ATOM 691 O O . VAL A 1 85 ? 5.813 -4.458 -8.200 1.00 59.16 85 VAL A O 1
ATOM 694 N N . CYS A 1 86 ? 7.804 -4.826 -7.212 1.00 55.88 86 CYS A N 1
ATOM 695 C CA . CYS A 1 86 ? 8.448 -3.569 -7.602 1.00 55.88 86 CYS A CA 1
ATOM 696 C C . CYS A 1 86 ? 9.197 -3.728 -8.926 1.00 55.88 86 CYS A C 1
ATOM 698 O O . CYS A 1 86 ? 9.647 -4.857 -9.225 1.00 55.88 86 CYS A O 1
#

pLDDT: mean 79.47, std 13.54, range [33.41, 96.31]

Foldseek 3Di:
DPPDPPLVCLLVVLLVVVVVCVVVVHQDDDDDPDVSNVVSNLNSCVVPQQSDKDWDFDQDPNDGDTDIDGSVRVCCCCVVVVDDPD

Sequence (86 aa):
MEMGIHTKLIPTFFNGLVKVCNQYNIQLFATTHSLEELDGMLKATERDYSQLSVYRLETANDQKQPKHFLGEKLKVLRYELGQDVC

Organism: NCBI:txid1071052

Secondary structure (DSSP, 8-state):
------TTTHHHHHHHHHHHHHHHTPPP------HHHHHHHHHHTTT-GGG-EEEEEEEETTEEEEEEEEHHHHHIIIIIS-----

Radius of gyration: 13.51 Å; chains: 1; bounding box: 28×30×38 Å

=== Feature glossary ===
Feature key, reading from the visual/contextual features back to the raw sequence:

Rendered structure images. Six rendered views show the 3D structure from the faces of a cube — i.e. along ±x, ±y, ±z. Rendering representation is drawn randomly per protein from cartoon (secondary-structure ribbons), sticks (backbone bonds), or molecular surface; coloring is either N→C rainbow (blue at the N-terminus through red at the C-terminus) or one color per chain.

Contact-map, Ramachandran, and PAE plots. The contact map is a binary N×N matrix image: pixel (i, j) is dark where Cα_i and Cα_j are within 8 Å and |i−j|>4. Because the |i−j|>4 filter removes local helical contacts, off-diagonal stripes parallel to the main diagonal indicate parallel β-sheets; stripes perpendicular to it indicate antiparallel β-sheets. The Ramachandran plot scatters every residue's (φ, ψ) pair against the sterically allowed regions. The PAE heatmap renders the predicted-aligned-error matrix.

InterPro / GO / CATH / organism. Database cross-references. InterPro integrates a dozen domain/family signature databases into unified entries with residue-range hits. GO terms attach function/process/location labels with evidence codes. CATH codes position the fold in a four-level structural taxonomy. Organism is the NCBI-taxonomy species name.

Nearest PDB structures. The Foldseek neighbor list gives the closest experimentally determined structures in the PDB, ranked by structural alignment. TM-score near 1 means near-identical fold; near 0.3 means only rough topology match. This is how one finds what a novel AlphaFold prediction most resembles in the solved-structure universe.

Predicted aligned error. PAE(i, j) answers: if I align the predicted and true structures on residue i, how far off (in Å) do I expect residue j to be? A block-diagonal PAE matrix with low values on the blocks and high values off-diagonal is the signature of a multi-domain protein with confidently predicted domains but uncertain inter-domain orientation.

Solvent-accessible surface area. Accessible surface area quantifies burial. A residue with SASA near zero is packed into the hydrophobic core; one with SASA >100 Å² sits on the surface. Computed here via the Shrake–Rupley numerical algorithm with a 1.4 Å probe.

B-factor. B-factor (Debye–Waller factor) reflects atomic displacement in the crystal lattice. It is an experimental observable (units Å²), not a prediction; low values mean the atom is pinned down, high values mean it moves or is heterogeneous across the crystal.

pLDDT. For AlphaFold models, the B-factor field carries pLDDT — the model's own estimate of local accuracy on a 0–100 scale. Regions with pLDDT<50 should be treated as essentially unmodeled; they often correspond to intrinsically disordered segments.

Backbone torsions (φ/ψ). φ (phi) and ψ (psi) are the two rotatable backbone dihedrals per residue: φ is the C(i-1)–N–Cα–C torsion, ψ is the N–Cα–C–N(i+1) torsion, both in degrees on (−180°, 180°]. α-helical residues cluster near (−60°, −45°); β-strand residues near (−120°, +130°). A Ramachandran plot is simply a scatter of (φ, ψ) for every residue.

Radius of gyration, Cα contacts, bounding box. Radius of gyration (Rg) is the root-mean-square distance of Cα atoms from their centroid — a single number for overall size and compactness. A globular domain of N residues has Rg ≈ 2.2·N^0.38 Å; an extended or disordered chain has a much larger Rg. The Cα contact count is the number of residue pairs whose Cα atoms are within 8 Å and are more than four positions apart in sequence — a standard proxy for tertiary packing density. The bounding box is the smallest axis-aligned box enclosing all Cα atoms.

Secondary structure (3-state, P-SEA). Three-state secondary structure (P-SEA) collapses the eight DSSP classes into helix (a), strand (b), and coil (c). P-SEA assigns these from Cα geometry alone — distances and angles — without requiring backbone oxygens, so it works on any Cα trace.

Secondary structure (8-state, DSSP). DSSP 8-state secondary structure assigns each residue one of H (α-helix), G (3₁₀-helix), I (π-helix), E (extended β-strand), B (isolated β-bridge), T (hydrogen-bonded turn), S (bend), or '-' (coil). The assignment is computed from backbone hydrogen-bond geometry via the Kabsch–Sander algorithm.

Foldseek 3Di. A 3Di character summarizes, for each residue, the relative orientation of the Cα frame of its nearest spatial neighbor. Because it encodes fold topology rather than chemistry, 3Di alignments detect remote structural similarity that sequence alignment misses.

mmCIF coordinates. The mmCIF block holds the 3D Cartesian coordinates of each backbone atom (N, Cα, C, O) in ångströms. mmCIF is the PDB's canonical archive format — a tagged-loop text representation of the atomic model.

Sequence. Sequence gives the chain of amino acids in standard one-letter code (A=alanine, C=cysteine, …, Y=tyrosine), read N→C. It is the only feature that is directly encoded by the gene; all structural features are derived from the folded form of this sequence.